Protein AF-A0A9X0CNM6-F1 (afdb_monomer_lite)

Foldseek 3Di:
DDPPPPPPPPPDDDPVVVVQVVVQVVQKDADPPDPQRIDGPPDDDDPPDFKDKTKDWDWDWDPPDVQKIKIWIWMWMWMQGPVGIDIDIDIDIDIDGNVCVVCVVVVHDDVCVVVVCVVVSVVVVVVVVVVVVVVVVVVVVD

Organism: NCBI:txid174260

Sequence (142 aa):
MIRERTLLADYAPEEEARNSLSRYLSGLTFTDEDDFGLRLPEKDIPEGFHLIHKRSSKRTKYTTNPGFAIIVSKESSWRSDITGEEVWESTDLHLHCKEWDELLSSGVWEPEVIVGKLPEFFQFVKQVQGFVAQEMKVLKNK

Radius of gyration: 21.68 Å; chains: 1; bounding box: 49×51×54 Å

Secondary structure (DSSP, 8-state):
---------TTPPPHHHHHHHHHHHTT-EE-SSSTT-EEPPSS-S-TT--EEEEEEEEEEEE--STTEEEEEEEEEEEEEETTEEEEEEEEEEEEEEHHHHHHHHHT---HHHHHHHHHHHHHHHHHHHHHHHHHHHHHHT-

Structure (mmCIF, N/CA/C/O backbone):
data_AF-A0A9X0CNM6-F1
#
_entry.id   AF-A0A9X0CNM6-F1
#
loop_
_atom_site.group_PDB
_atom_site.id
_atom_site.type_symbol
_atom_site.label_atom_id
_atom_site.label_alt_id
_atom_site.label_comp_id
_atom_site.label_asym_id
_atom_site.label_entity_id
_atom_site.label_seq_id
_atom_site.pdbx_PDB_ins_code
_atom_site.Cartn_x
_atom_site.Cartn_y
_atom_site.Cartn_z
_atom_site.occupancy
_atom_site.B_iso_or_equiv
_atom_site.auth_seq_id
_atom_site.auth_comp_id
_atom_site.auth_asym_id
_atom_site.auth_atom_id
_atom_site.pdbx_PDB_model_num
ATOM 1 N N . MET A 1 1 ? -12.398 -30.264 -22.544 1.00 33.59 1 MET A N 1
ATOM 2 C CA . MET A 1 1 ? -11.201 -29.681 -23.185 1.00 33.59 1 MET A CA 1
ATOM 3 C C . MET A 1 1 ? -11.305 -28.173 -23.011 1.00 33.59 1 MET A C 1
ATOM 5 O O . MET A 1 1 ? -12.033 -27.526 -23.751 1.00 33.59 1 MET A O 1
ATOM 9 N N . ILE A 1 2 ? -10.739 -27.649 -21.923 1.00 36.38 2 ILE A N 1
ATOM 10 C CA . ILE A 1 2 ? -10.854 -26.232 -21.561 1.00 36.38 2 ILE A CA 1
ATOM 11 C C . ILE A 1 2 ? -9.808 -25.491 -22.393 1.00 36.38 2 ILE A C 1
ATOM 13 O O . ILE A 1 2 ? -8.618 -25.748 -22.245 1.00 36.38 2 ILE A O 1
ATOM 17 N N . ARG A 1 3 ? -10.254 -24.642 -23.325 1.00 37.41 3 ARG A N 1
ATOM 18 C CA . ARG A 1 3 ? -9.364 -23.702 -24.010 1.00 37.41 3 ARG A CA 1
ATOM 19 C C . ARG A 1 3 ? -8.955 -22.654 -22.987 1.00 37.41 3 ARG A C 1
ATOM 21 O O . ARG A 1 3 ? -9.777 -21.843 -22.572 1.00 37.41 3 ARG A O 1
ATOM 28 N N . GLU A 1 4 ? -7.698 -22.719 -22.584 1.00 42.31 4 GLU A N 1
ATOM 29 C CA . GLU A 1 4 ? -7.005 -21.680 -21.840 1.00 42.31 4 GLU A CA 1
ATOM 30 C C . GLU A 1 4 ? -7.043 -20.407 -22.695 1.00 42.31 4 GLU A C 1
ATOM 32 O O . GLU A 1 4 ? -6.346 -20.268 -23.700 1.00 42.31 4 GLU A O 1
ATOM 37 N N . ARG A 1 5 ? -7.991 -19.519 -22.387 1.00 43.47 5 ARG A N 1
ATOM 38 C CA . ARG A 1 5 ? -8.092 -18.211 -23.023 1.00 43.47 5 ARG A CA 1
ATOM 39 C C . ARG A 1 5 ? -7.078 -17.338 -22.305 1.00 43.47 5 ARG A C 1
ATOM 41 O O . ARG A 1 5 ? -7.417 -16.693 -21.318 1.00 43.47 5 ARG A O 1
ATOM 48 N N . THR A 1 6 ? -5.829 -17.379 -22.762 1.00 46.16 6 THR A N 1
ATOM 49 C CA . THR A 1 6 ? -4.810 -16.409 -22.368 1.00 46.16 6 THR A CA 1
ATOM 50 C C . THR A 1 6 ? -5.423 -15.033 -22.582 1.00 46.16 6 THR A C 1
ATOM 52 O O . THR A 1 6 ? -5.724 -14.654 -23.715 1.00 46.16 6 THR A O 1
ATOM 55 N N . LEU A 1 7 ? -5.701 -14.329 -21.485 1.00 46.97 7 LEU A N 1
ATOM 56 C CA . LEU A 1 7 ? -6.047 -12.917 -21.504 1.00 46.97 7 LEU A CA 1
ATOM 57 C C . LEU A 1 7 ? -4.795 -12.202 -22.014 1.00 46.97 7 LEU A C 1
ATOM 59 O O . LEU A 1 7 ? -3.920 -11.829 -21.239 1.00 46.97 7 LEU A O 1
ATOM 63 N N . LEU A 1 8 ? -4.657 -12.125 -23.339 1.00 46.56 8 LEU A N 1
ATOM 64 C CA . LEU A 1 8 ? -3.729 -11.214 -23.984 1.00 46.56 8 LEU A CA 1
ATOM 65 C C . LEU A 1 8 ? -4.142 -9.832 -23.499 1.00 46.56 8 LEU A C 1
ATOM 67 O O . LEU A 1 8 ? -5.184 -9.313 -23.881 1.00 46.56 8 LEU A O 1
ATOM 71 N N . ALA A 1 9 ? -3.368 -9.307 -22.560 1.00 47.94 9 ALA A N 1
ATOM 72 C CA . ALA A 1 9 ? -3.463 -7.932 -22.136 1.00 47.94 9 ALA A CA 1
ATOM 73 C C . ALA A 1 9 ? -3.387 -7.052 -23.394 1.00 47.94 9 ALA A C 1
ATOM 75 O O . ALA A 1 9 ? -2.341 -7.016 -24.041 1.00 47.94 9 ALA A O 1
ATOM 76 N N . ASP A 1 10 ? -4.466 -6.333 -23.721 1.00 56.53 10 ASP A N 1
ATOM 77 C CA . ASP A 1 10 ? -4.563 -5.379 -24.850 1.00 56.53 10 ASP A CA 1
ATOM 78 C C . ASP A 1 10 ? -3.562 -4.201 -24.752 1.00 56.53 10 ASP A C 1
ATOM 80 O O . ASP A 1 10 ? -3.574 -3.272 -25.553 1.00 56.53 10 ASP A O 1
ATOM 84 N N . TYR A 1 11 ? -2.689 -4.228 -23.749 1.00 56.81 11 TYR A N 1
ATOM 85 C CA . TYR A 1 11 ? -1.748 -3.190 -23.339 1.00 56.81 11 TYR A CA 1
ATOM 86 C C . TYR A 1 11 ? -0.339 -3.761 -23.120 1.00 56.81 11 TYR A C 1
ATOM 88 O O . TYR A 1 11 ? 0.477 -3.164 -22.417 1.00 56.81 11 TYR A O 1
ATOM 96 N N . ALA A 1 12 ? -0.031 -4.935 -23.685 1.00 60.56 12 ALA A N 1
ATOM 97 C CA . ALA A 1 12 ? 1.334 -5.443 -23.666 1.00 60.56 12 ALA A CA 1
ATOM 98 C C . ALA A 1 12 ? 2.253 -4.444 -24.400 1.00 60.56 12 ALA A C 1
ATOM 100 O O . ALA A 1 12 ? 2.002 -4.164 -25.574 1.00 60.56 12 ALA A O 1
ATOM 101 N N . PRO A 1 13 ? 3.312 -3.920 -23.749 1.00 68.75 13 PRO A N 1
ATOM 102 C CA . PRO A 1 13 ? 4.244 -3.017 -24.407 1.00 68.75 13 PRO A CA 1
ATOM 103 C C . PRO A 1 13 ? 4.827 -3.682 -25.652 1.00 68.75 13 PRO A C 1
ATOM 105 O O . PRO A 1 13 ? 5.024 -4.909 -25.668 1.00 68.75 13 PRO A O 1
ATOM 108 N N . GLU A 1 14 ? 5.114 -2.867 -26.667 1.00 81.75 14 GLU A N 1
ATOM 109 C CA . GLU A 1 14 ? 5.799 -3.313 -27.877 1.00 81.75 14 GLU A CA 1
ATOM 110 C C . GLU A 1 14 ? 7.082 -4.071 -27.516 1.00 81.75 14 GLU A C 1
ATOM 112 O O . GLU A 1 14 ? 7.703 -3.847 -26.472 1.00 81.75 14 GLU A O 1
ATOM 117 N N . GLU A 1 15 ? 7.474 -5.014 -28.370 1.00 81.62 15 GLU A N 1
ATOM 118 C CA . GLU A 1 15 ? 8.624 -5.883 -28.112 1.00 81.62 15 GLU A CA 1
ATOM 119 C C . GLU A 1 15 ? 9.903 -5.082 -27.829 1.00 81.62 15 GLU A C 1
ATOM 121 O O . GLU A 1 15 ? 10.672 -5.434 -26.934 1.00 81.62 15 GLU A O 1
ATOM 126 N N . GLU A 1 16 ? 10.079 -3.959 -28.522 1.00 79.12 16 GLU A N 1
ATOM 127 C CA . GLU A 1 16 ? 11.177 -3.022 -28.308 1.00 79.12 16 GLU A CA 1
ATOM 128 C C . GLU A 1 16 ? 11.169 -2.426 -26.894 1.00 79.12 16 GLU A C 1
ATOM 130 O O . GLU A 1 16 ? 12.178 -2.502 -26.189 1.00 79.12 16 GLU A O 1
ATOM 135 N N . ALA A 1 17 ? 10.021 -1.927 -26.427 1.00 78.00 17 ALA A N 1
ATOM 136 C CA . ALA A 1 17 ? 9.872 -1.391 -25.076 1.00 78.00 17 ALA A CA 1
ATOM 137 C C . ALA A 1 17 ? 10.155 -2.457 -24.006 1.00 78.00 17 ALA A C 1
ATOM 139 O O . ALA A 1 17 ? 10.826 -2.176 -23.009 1.00 78.00 17 ALA A O 1
ATOM 140 N N . ARG A 1 18 ? 9.712 -3.706 -24.227 1.00 80.94 18 ARG A N 1
ATOM 141 C CA . ARG A 1 18 ? 10.023 -4.827 -23.323 1.00 80.94 18 ARG A CA 1
ATOM 142 C C . ARG A 1 18 ? 11.516 -5.135 -23.290 1.00 80.94 18 ARG A C 1
ATOM 144 O O . ARG A 1 18 ? 12.065 -5.284 -22.206 1.00 80.94 18 ARG A O 1
ATOM 151 N N . ASN A 1 19 ? 12.177 -5.191 -24.445 1.00 83.94 19 ASN A N 1
ATOM 152 C CA . ASN A 1 19 ? 13.612 -5.468 -24.533 1.00 83.94 19 ASN A CA 1
ATOM 153 C C . ASN A 1 19 ? 14.449 -4.363 -23.870 1.00 83.94 19 ASN A C 1
ATOM 155 O O . ASN A 1 19 ? 15.399 -4.661 -23.140 1.00 83.94 19 ASN A O 1
ATOM 159 N N . SER A 1 20 ? 14.076 -3.099 -24.081 1.00 79.88 20 SER A N 1
ATOM 160 C CA . SER A 1 20 ? 14.699 -1.946 -23.426 1.00 79.88 20 SER A CA 1
ATOM 161 C C . SER A 1 20 ? 14.518 -1.998 -21.911 1.00 79.88 20 SER A C 1
ATOM 163 O O . SER A 1 20 ? 15.499 -1.871 -21.174 1.00 79.88 20 SER A O 1
ATOM 165 N N . LEU A 1 21 ? 13.304 -2.297 -21.439 1.00 77.69 21 LEU A N 1
ATOM 166 C CA . LEU A 1 21 ? 13.021 -2.460 -20.016 1.00 77.69 21 LEU A CA 1
ATOM 167 C C . LEU A 1 21 ? 13.793 -3.639 -19.408 1.00 77.69 21 LEU A C 1
ATOM 169 O O . LEU A 1 21 ? 14.443 -3.470 -18.382 1.00 77.69 21 LEU A O 1
ATOM 173 N N . SER A 1 22 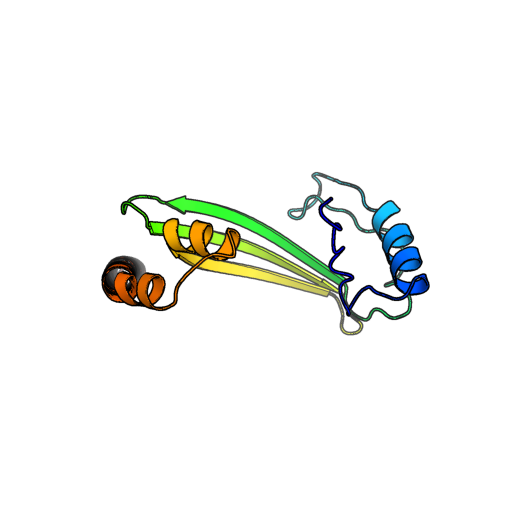? 13.785 -4.819 -20.033 1.00 81.75 22 SER A N 1
ATOM 174 C CA . SER A 1 22 ? 14.518 -5.993 -19.540 1.00 81.75 22 SER A CA 1
ATOM 175 C C . SER A 1 22 ? 16.020 -5.734 -19.447 1.00 81.75 22 SER A C 1
ATOM 177 O O . SER A 1 22 ? 16.647 -6.108 -18.456 1.00 81.75 22 SER A O 1
ATOM 179 N N . ARG A 1 23 ? 16.603 -5.048 -20.439 1.00 82.38 23 ARG A N 1
ATOM 180 C CA . ARG A 1 23 ? 18.016 -4.650 -20.405 1.00 82.38 23 ARG A CA 1
ATOM 181 C C . ARG A 1 23 ? 18.294 -3.666 -19.270 1.00 82.38 23 ARG A C 1
ATOM 183 O O . ARG A 1 23 ? 19.294 -3.834 -18.577 1.00 82.38 23 ARG A O 1
ATOM 190 N N . TYR A 1 24 ? 17.419 -2.685 -19.057 1.00 79.31 24 TYR A N 1
ATOM 191 C CA . TYR A 1 24 ? 17.545 -1.739 -17.949 1.00 79.31 24 TYR A CA 1
ATOM 192 C C . TYR A 1 24 ? 17.462 -2.453 -16.590 1.00 79.31 24 TYR A C 1
ATOM 194 O O . TYR A 1 24 ? 18.372 -2.340 -15.773 1.00 79.31 24 TYR A O 1
ATOM 202 N N . LEU A 1 25 ? 16.435 -3.284 -16.386 1.00 81.19 25 LEU A N 1
ATOM 203 C CA . LEU A 1 25 ? 16.226 -4.021 -15.135 1.00 81.19 25 LEU A CA 1
ATOM 204 C C . LEU A 1 25 ? 17.339 -5.041 -14.841 1.00 81.19 25 LEU A C 1
ATOM 206 O O . LEU A 1 25 ? 17.621 -5.304 -13.677 1.00 81.19 25 LEU A O 1
ATOM 210 N N . SER A 1 26 ? 18.008 -5.587 -15.865 1.00 83.75 26 SER A N 1
ATOM 211 C CA . SER A 1 26 ? 19.129 -6.526 -15.678 1.00 83.75 26 SER A CA 1
ATOM 212 C C . SER A 1 26 ? 20.353 -5.916 -14.986 1.00 83.75 26 SER A C 1
ATOM 214 O O . SER A 1 26 ? 21.189 -6.652 -14.471 1.00 83.75 26 SER A O 1
ATOM 216 N N . GLY A 1 27 ? 20.461 -4.584 -14.969 1.00 81.88 27 GLY A N 1
ATOM 217 C CA . GLY A 1 27 ? 21.526 -3.870 -14.267 1.00 81.88 27 GLY A CA 1
ATOM 218 C C . GLY A 1 27 ? 21.160 -3.441 -12.845 1.00 81.88 27 GLY A C 1
ATOM 219 O O . GLY A 1 27 ? 21.961 -2.752 -12.219 1.00 81.88 27 GLY A O 1
ATOM 220 N N . LEU A 1 28 ? 19.969 -3.792 -12.344 1.00 84.00 28 LEU A N 1
ATOM 221 C CA . LEU A 1 28 ? 19.582 -3.495 -10.966 1.00 84.00 28 LEU A CA 1
ATOM 222 C C . LEU A 1 28 ? 20.406 -4.326 -9.986 1.00 84.00 28 LEU A C 1
ATOM 224 O O . LEU A 1 28 ? 20.539 -5.541 -10.141 1.00 84.00 28 LEU A O 1
ATOM 228 N N . THR A 1 29 ? 20.899 -3.678 -8.936 1.00 83.25 29 THR A N 1
ATOM 229 C CA . THR A 1 29 ? 21.547 -4.363 -7.817 1.00 83.25 29 THR A CA 1
ATOM 230 C C . THR A 1 29 ? 20.888 -3.974 -6.502 1.00 83.25 29 THR A C 1
ATOM 232 O O . THR A 1 29 ? 20.429 -2.846 -6.321 1.00 83.25 29 THR A O 1
ATOM 235 N N . PHE A 1 30 ? 20.811 -4.933 -5.583 1.00 81.88 30 PHE A N 1
ATOM 236 C CA . PHE A 1 30 ? 20.372 -4.679 -4.215 1.00 81.88 30 PHE A CA 1
ATOM 237 C C . PHE A 1 30 ? 21.579 -4.272 -3.373 1.00 81.88 30 PHE A C 1
ATOM 239 O O . PHE A 1 30 ? 22.669 -4.825 -3.533 1.00 81.88 30 PHE A O 1
ATOM 246 N N . THR A 1 31 ? 21.385 -3.288 -2.510 1.00 79.38 31 THR A N 1
ATOM 247 C CA . THR A 1 31 ? 22.420 -2.702 -1.651 1.00 79.38 31 THR A CA 1
ATOM 248 C C . THR A 1 31 ? 21.792 -2.339 -0.311 1.00 79.38 31 THR A C 1
ATOM 250 O O . THR A 1 31 ? 20.594 -2.112 -0.266 1.00 79.38 31 THR A O 1
ATOM 253 N N . ASP A 1 32 ? 22.574 -2.279 0.765 1.00 77.31 32 ASP A N 1
ATOM 254 C CA . ASP A 1 32 ? 22.121 -1.781 2.074 1.00 77.31 32 ASP A CA 1
ATOM 255 C C . ASP A 1 32 ? 22.576 -0.323 2.322 1.00 77.31 32 ASP A C 1
ATOM 257 O O . ASP A 1 32 ? 22.497 0.180 3.440 1.00 77.31 32 ASP A O 1
ATOM 261 N N . GLU A 1 33 ? 23.111 0.352 1.294 1.00 74.94 33 GLU A N 1
ATOM 262 C CA . GLU A 1 33 ? 23.678 1.708 1.394 1.00 74.94 33 GLU A CA 1
ATOM 263 C C . GLU A 1 33 ? 22.618 2.822 1.437 1.00 74.94 33 GLU A C 1
ATOM 265 O O . GLU A 1 33 ? 22.918 3.914 1.919 1.00 74.94 33 GLU A O 1
ATOM 270 N N . ASP A 1 34 ? 21.400 2.569 0.943 1.00 73.44 34 ASP A N 1
ATOM 271 C CA . ASP A 1 34 ? 20.293 3.532 0.948 1.00 73.44 34 ASP A CA 1
ATOM 272 C C . ASP A 1 34 ? 18.980 2.933 1.488 1.00 73.44 34 ASP A C 1
ATOM 274 O O . ASP A 1 34 ? 18.795 1.715 1.541 1.00 73.44 34 ASP A O 1
ATOM 278 N N . ASP A 1 35 ? 18.042 3.807 1.871 1.00 70.00 35 ASP A N 1
ATOM 279 C CA . ASP A 1 35 ? 16.728 3.432 2.424 1.00 70.00 35 ASP A CA 1
ATOM 280 C C . ASP A 1 35 ? 15.808 2.708 1.418 1.00 70.00 35 ASP A C 1
ATOM 282 O O . ASP A 1 35 ? 14.736 2.206 1.782 1.00 70.00 35 ASP A O 1
ATOM 286 N N . PHE A 1 36 ? 16.185 2.667 0.137 1.00 77.44 36 PHE A N 1
ATOM 287 C CA . PHE A 1 36 ? 15.443 1.972 -0.914 1.00 77.44 36 PHE A CA 1
ATOM 288 C C . PHE A 1 36 ? 15.953 0.551 -1.145 1.00 77.44 36 PHE A C 1
ATOM 290 O O . PHE A 1 36 ? 15.238 -0.267 -1.728 1.00 77.44 36 PHE A O 1
ATOM 297 N N . GLY A 1 37 ? 17.170 0.258 -0.696 1.00 78.94 37 GLY A N 1
ATOM 298 C CA . GLY A 1 37 ? 17.829 -1.022 -0.858 1.00 78.94 37 GLY A CA 1
ATOM 299 C C . GLY A 1 37 ? 18.145 -1.377 -2.316 1.00 78.94 37 GLY A C 1
ATOM 300 O O . GLY A 1 37 ? 18.309 -2.553 -2.649 1.00 78.94 37 GLY A O 1
ATOM 301 N N . LEU A 1 38 ? 18.135 -0.387 -3.219 1.00 81.06 38 LEU A N 1
ATOM 302 C CA . LEU A 1 38 ? 18.107 -0.603 -4.668 1.00 81.06 38 LEU A CA 1
ATOM 303 C C . LEU A 1 38 ? 18.968 0.421 -5.411 1.00 81.06 38 LEU A C 1
ATOM 305 O O . LEU A 1 38 ? 18.617 1.601 -5.521 1.00 81.06 38 LEU A O 1
ATOM 309 N N . ARG A 1 39 ? 20.029 -0.062 -6.057 1.00 80.81 39 ARG A N 1
ATOM 310 C CA . ARG A 1 39 ? 20.862 0.725 -6.966 1.00 80.81 39 ARG A CA 1
ATOM 311 C C . ARG A 1 39 ? 20.395 0.534 -8.406 1.00 80.81 39 ARG A C 1
ATOM 313 O O . ARG A 1 39 ? 20.226 -0.583 -8.895 1.00 80.81 39 ARG A O 1
ATOM 320 N N . LEU A 1 40 ? 20.175 1.661 -9.077 1.00 77.88 40 LEU A N 1
ATOM 321 C CA . LEU A 1 40 ? 19.825 1.692 -10.493 1.00 77.88 40 LEU A CA 1
ATOM 322 C C . LEU A 1 40 ? 21.090 1.588 -11.348 1.00 77.88 40 LEU A C 1
ATOM 324 O O . LEU A 1 40 ? 22.160 1.998 -10.889 1.00 77.88 40 LEU A O 1
ATOM 328 N N . PRO A 1 41 ? 20.986 1.089 -12.591 1.00 76.69 41 PRO A N 1
ATOM 329 C CA . PRO A 1 41 ? 22.083 1.186 -13.542 1.00 76.69 41 PRO A CA 1
ATOM 330 C C . PRO A 1 41 ? 22.494 2.655 -13.725 1.00 76.69 41 PRO A C 1
ATOM 332 O O . PRO A 1 41 ? 21.632 3.506 -13.903 1.00 76.69 41 PRO A O 1
ATOM 335 N N . GLU A 1 42 ? 23.797 2.945 -13.748 1.00 68.62 42 GLU A N 1
ATOM 336 C CA . GLU A 1 42 ? 24.358 4.308 -13.903 1.00 68.62 42 GLU A CA 1
ATOM 337 C C . GLU A 1 42 ? 24.095 4.956 -15.273 1.00 68.62 42 GLU A C 1
ATOM 339 O O . GLU A 1 4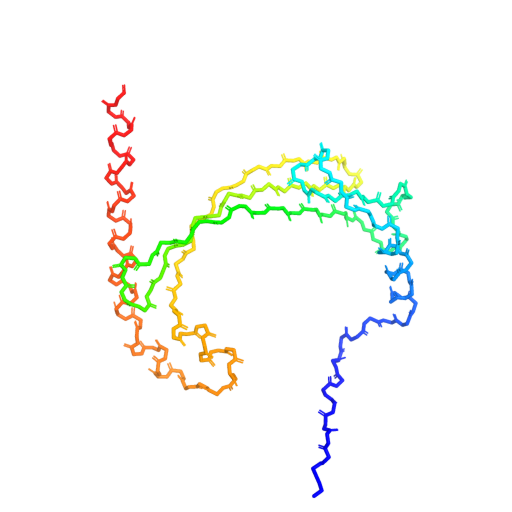2 ? 24.518 6.080 -15.521 1.00 68.62 42 GLU A O 1
ATOM 344 N N . LYS A 1 43 ? 23.435 4.245 -16.192 1.00 60.12 43 LYS A N 1
ATOM 345 C CA . LYS A 1 43 ? 23.117 4.779 -17.516 1.00 60.12 43 LYS A CA 1
ATOM 346 C C . LYS A 1 43 ? 21.970 5.774 -17.384 1.00 60.12 43 LYS A C 1
ATOM 348 O O . LYS A 1 43 ? 21.016 5.499 -16.656 1.00 60.12 43 LYS A O 1
ATOM 353 N N . ASP A 1 44 ? 22.077 6.880 -18.118 1.00 66.62 44 ASP A N 1
ATOM 354 C CA . ASP A 1 44 ? 21.029 7.887 -18.278 1.00 66.62 44 ASP A CA 1
ATOM 355 C C . ASP A 1 44 ? 19.647 7.243 -18.466 1.00 66.62 44 ASP A C 1
ATOM 357 O O . ASP A 1 44 ? 19.532 6.114 -18.961 1.00 66.62 44 ASP A O 1
ATOM 361 N N . ILE A 1 45 ? 18.597 7.971 -18.069 1.00 70.81 45 ILE A N 1
ATOM 362 C CA . ILE A 1 45 ? 17.200 7.556 -18.245 1.00 70.81 45 ILE A CA 1
ATOM 363 C C . ILE A 1 45 ? 17.032 6.972 -19.663 1.00 70.81 45 ILE A C 1
ATOM 365 O O . ILE A 1 45 ? 17.375 7.662 -20.627 1.00 70.81 45 ILE A O 1
ATOM 369 N N . PRO A 1 46 ? 16.559 5.716 -19.820 1.00 71.06 46 PRO A N 1
ATOM 370 C CA . PRO A 1 46 ? 16.464 5.094 -21.136 1.00 71.06 46 PRO A CA 1
ATOM 371 C C . PRO A 1 46 ? 15.659 5.950 -22.117 1.00 71.06 46 PRO A C 1
ATOM 373 O O . PRO A 1 46 ? 14.689 6.604 -21.730 1.00 71.06 46 PRO A O 1
ATOM 376 N N . GLU A 1 47 ? 16.031 5.914 -23.396 1.00 70.31 47 GLU A N 1
ATOM 377 C CA . GLU A 1 47 ? 15.311 6.634 -24.447 1.00 70.31 47 GLU A CA 1
ATOM 378 C C . GLU A 1 47 ? 13.813 6.266 -24.434 1.00 70.31 47 GLU A C 1
ATOM 380 O O . GLU A 1 47 ? 13.447 5.095 -24.314 1.00 70.31 47 GLU A O 1
ATOM 385 N N . GLY A 1 48 ? 12.946 7.283 -24.491 1.00 72.81 48 GLY A N 1
ATOM 386 C CA . GLY A 1 48 ? 11.491 7.137 -24.348 1.00 72.81 48 GLY A CA 1
ATOM 387 C C . GLY A 1 48 ? 10.955 7.266 -22.914 1.00 72.81 48 GLY A C 1
ATOM 388 O O . GLY A 1 48 ? 9.739 7.280 -22.726 1.00 72.81 48 GLY A O 1
ATOM 389 N N . PHE A 1 49 ? 11.823 7.408 -21.909 1.00 73.69 49 PHE A N 1
ATOM 390 C CA . PHE A 1 49 ? 11.435 7.653 -20.519 1.00 73.69 49 PHE A CA 1
ATOM 391 C C . PHE A 1 49 ? 11.845 9.066 -20.081 1.00 73.69 49 PHE A C 1
ATOM 393 O O . PHE A 1 49 ? 12.876 9.593 -20.489 1.00 73.69 49 PHE A O 1
ATOM 400 N N . HIS A 1 50 ? 11.025 9.690 -19.234 1.00 80.50 50 HIS A N 1
ATOM 401 C CA . HIS A 1 50 ? 11.250 11.059 -18.738 1.00 80.50 50 HIS A CA 1
ATOM 402 C C . HIS A 1 50 ? 11.405 11.140 -17.218 1.00 80.50 50 HIS A C 1
ATOM 404 O O . HIS A 1 50 ? 11.698 12.208 -16.690 1.00 80.50 50 HIS A O 1
ATOM 410 N N . LEU A 1 51 ? 11.164 10.028 -16.521 1.00 82.25 51 LEU A N 1
ATOM 411 C CA . LEU A 1 51 ? 11.057 9.972 -15.072 1.00 82.25 51 LEU A CA 1
ATOM 412 C C . LEU A 1 51 ? 11.545 8.615 -14.580 1.00 82.25 51 LEU A C 1
ATOM 414 O O . LEU A 1 51 ? 11.079 7.573 -15.047 1.00 82.25 51 LEU A O 1
ATOM 418 N N . ILE A 1 52 ? 12.408 8.644 -13.574 1.00 82.94 52 ILE A N 1
ATOM 419 C CA . ILE A 1 52 ? 12.670 7.495 -12.718 1.00 82.94 52 ILE A CA 1
ATOM 420 C C . ILE A 1 52 ? 12.079 7.801 -11.348 1.00 82.94 52 ILE A C 1
ATOM 422 O O . ILE A 1 52 ? 12.297 8.873 -10.792 1.00 82.94 52 ILE A O 1
ATOM 426 N N . HIS A 1 53 ? 11.337 6.846 -10.796 1.00 85.88 53 HIS A N 1
ATOM 427 C CA . HIS A 1 53 ? 10.733 6.964 -9.478 1.00 85.88 53 HIS A CA 1
ATOM 428 C C . HIS A 1 53 ? 11.022 5.711 -8.650 1.00 85.88 53 HIS A C 1
ATOM 430 O O . HIS A 1 53 ? 10.755 4.590 -9.091 1.00 85.88 53 HIS A O 1
ATOM 436 N N . LYS A 1 54 ? 11.558 5.908 -7.444 1.00 86.00 54 LYS A N 1
ATOM 437 C CA . LYS A 1 54 ? 11.743 4.883 -6.417 1.00 86.00 54 LYS A CA 1
ATOM 438 C C . LYS A 1 54 ? 10.840 5.189 -5.238 1.00 86.00 54 LYS A C 1
ATOM 440 O O . LYS A 1 54 ? 10.667 6.341 -4.856 1.00 86.00 54 LYS A O 1
ATOM 445 N N . AR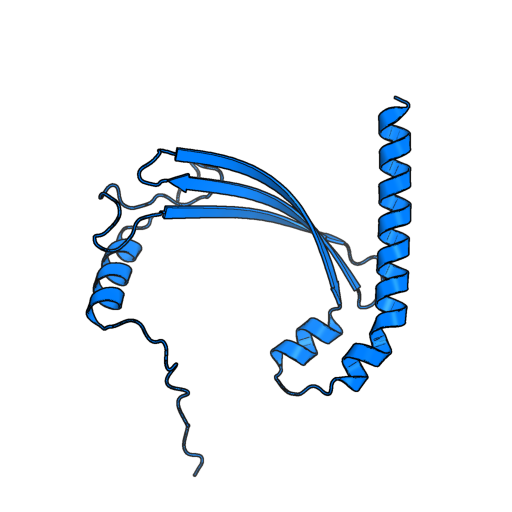G A 1 55 ? 10.321 4.131 -4.627 1.00 87.81 55 ARG A N 1
ATOM 446 C CA . ARG A 1 55 ? 9.464 4.231 -3.454 1.00 87.81 55 ARG A CA 1
ATOM 447 C C . ARG A 1 55 ? 9.708 3.055 -2.532 1.00 87.81 55 ARG A C 1
ATOM 449 O O . ARG A 1 55 ? 9.575 1.911 -2.967 1.00 87.81 55 ARG A O 1
ATOM 456 N N . SER A 1 56 ? 10.032 3.331 -1.278 1.00 87.25 56 SER A N 1
ATOM 457 C CA . SER A 1 56 ? 10.098 2.331 -0.219 1.00 87.25 56 SER A CA 1
ATOM 458 C C . SER A 1 56 ? 9.068 2.674 0.850 1.00 87.25 56 SER A C 1
ATOM 460 O O . SER A 1 56 ? 8.716 3.831 1.073 1.00 87.25 56 SER A O 1
ATOM 462 N N . SER A 1 57 ? 8.490 1.652 1.477 1.00 87.38 57 SER A N 1
ATOM 463 C CA . SER A 1 57 ? 7.492 1.862 2.521 1.00 87.38 57 SER A CA 1
ATOM 464 C C . SER A 1 57 ? 7.713 0.904 3.675 1.00 87.38 57 SER A C 1
ATOM 466 O O . SER A 1 57 ? 7.707 -0.315 3.497 1.00 87.38 57 SER A O 1
ATOM 468 N N . LYS A 1 58 ? 7.803 1.450 4.885 1.00 89.56 58 LYS A N 1
ATOM 469 C CA . LYS A 1 58 ? 7.776 0.681 6.124 1.00 89.56 58 LYS A CA 1
ATOM 470 C C . LYS A 1 58 ? 6.359 0.680 6.677 1.00 89.56 58 LYS A C 1
ATOM 472 O O . LYS A 1 58 ? 5.843 1.715 7.098 1.00 89.56 58 LYS A O 1
ATOM 477 N N . ARG A 1 59 ? 5.727 -0.494 6.671 1.00 92.69 59 ARG A N 1
ATOM 478 C CA . ARG A 1 59 ? 4.319 -0.661 7.049 1.00 92.69 59 ARG A CA 1
ATOM 479 C C . ARG A 1 59 ? 4.169 -1.405 8.367 1.00 92.69 59 ARG A C 1
ATOM 481 O O . ARG A 1 59 ? 4.754 -2.470 8.547 1.00 92.69 59 ARG A O 1
ATOM 488 N N . THR A 1 60 ? 3.312 -0.883 9.238 1.00 93.06 60 THR A N 1
ATOM 489 C CA . THR A 1 60 ? 2.884 -1.551 10.473 1.00 93.06 60 THR A CA 1
ATOM 490 C C . THR A 1 60 ? 1.380 -1.772 10.430 1.00 93.06 60 THR A C 1
ATOM 492 O O . THR A 1 60 ? 0.621 -0.827 10.219 1.00 93.06 60 THR A O 1
ATOM 495 N N . LYS A 1 61 ? 0.947 -3.019 10.639 1.00 92.00 61 LYS A N 1
ATOM 496 C CA . LYS A 1 61 ? -0.466 -3.419 10.635 1.00 92.00 61 LYS A CA 1
ATOM 497 C C . LYS A 1 61 ? -0.989 -3.592 12.062 1.00 92.00 61 LYS A C 1
ATOM 499 O O . LYS A 1 61 ? -0.376 -4.292 12.861 1.00 92.00 61 LYS A O 1
ATOM 504 N N . TYR A 1 62 ? -2.160 -3.028 12.337 1.00 89.94 62 TYR A N 1
ATOM 505 C CA . TYR A 1 62 ? -2.885 -3.133 13.601 1.00 89.94 62 TYR A CA 1
ATOM 506 C C . TYR A 1 62 ? -4.252 -3.784 13.353 1.00 89.94 62 TYR A C 1
ATOM 508 O O . TYR A 1 62 ? -5.030 -3.300 12.531 1.00 89.94 62 TYR A O 1
ATOM 516 N N . THR A 1 63 ? -4.550 -4.885 14.048 1.00 84.31 63 THR A N 1
ATOM 517 C CA . THR A 1 63 ? -5.752 -5.724 13.833 1.00 84.31 63 THR A CA 1
ATOM 518 C C . THR A 1 63 ? -6.670 -5.759 15.054 1.00 84.31 63 THR A C 1
ATOM 520 O O . THR A 1 63 ? -7.187 -6.809 15.425 1.00 84.31 63 THR A O 1
ATOM 523 N N . THR A 1 64 ? -6.842 -4.625 15.728 1.00 73.44 64 THR A N 1
ATOM 524 C CA . THR A 1 64 ? -7.653 -4.526 16.954 1.00 73.44 64 THR A CA 1
ATOM 525 C C . THR A 1 64 ? -9.156 -4.703 16.721 1.00 73.44 64 THR A C 1
ATOM 527 O O . THR A 1 64 ? -9.875 -4.985 17.673 1.00 73.44 64 THR A O 1
ATOM 530 N N . ASN A 1 65 ? -9.628 -4.588 15.474 1.00 77.00 65 ASN A N 1
ATOM 531 C CA . ASN A 1 65 ? -11.019 -4.816 15.088 1.00 77.00 65 ASN A CA 1
ATOM 532 C C . ASN A 1 65 ? -11.134 -6.084 14.223 1.00 77.00 65 ASN A C 1
ATOM 534 O O . ASN A 1 65 ? -10.459 -6.172 13.197 1.00 77.00 65 ASN A O 1
ATOM 538 N N . PRO A 1 66 ? -11.976 -7.069 14.583 1.00 83.12 66 PRO A N 1
ATOM 539 C CA . PRO A 1 66 ? -12.175 -8.265 13.768 1.00 83.12 66 PRO A CA 1
ATOM 540 C C . PRO A 1 66 ? -12.574 -7.911 12.329 1.00 83.12 66 PRO A C 1
ATOM 542 O O . PRO A 1 66 ? -13.500 -7.140 12.105 1.00 83.12 66 PRO A O 1
ATOM 545 N N . GLY A 1 67 ? -11.859 -8.457 11.344 1.00 87.94 67 GLY A N 1
ATOM 546 C CA . GLY A 1 67 ? -12.140 -8.232 9.919 1.00 87.94 67 GLY A CA 1
ATOM 547 C C . GLY A 1 67 ? -11.656 -6.893 9.344 1.00 87.94 67 GLY A C 1
ATOM 548 O O . GLY A 1 67 ? -11.602 -6.763 8.118 1.00 87.94 67 GLY A O 1
ATOM 549 N N . PHE A 1 68 ? -11.231 -5.945 10.184 1.00 93.19 68 PHE A N 1
ATOM 550 C CA . PHE A 1 68 ? -10.676 -4.659 9.761 1.00 93.19 68 PHE A CA 1
ATOM 551 C C . PHE A 1 68 ? -9.228 -4.488 10.228 1.00 93.19 68 PHE A C 1
ATOM 553 O O . PHE A 1 68 ? -8.780 -5.092 11.202 1.00 93.19 68 PHE A O 1
ATOM 560 N N . ALA A 1 69 ? -8.459 -3.664 9.527 1.00 93.06 69 ALA A N 1
ATOM 561 C CA . ALA A 1 69 ? -7.096 -3.360 9.936 1.00 93.06 69 ALA A CA 1
ATOM 562 C C . ALA A 1 69 ? -6.731 -1.909 9.647 1.00 93.06 69 ALA A C 1
ATOM 564 O O . ALA A 1 69 ? -7.179 -1.322 8.665 1.00 93.06 69 ALA A O 1
ATOM 565 N N . ILE A 1 70 ? -5.876 -1.361 10.503 1.00 94.06 70 ILE A N 1
ATOM 566 C CA . ILE A 1 70 ? -5.201 -0.087 10.275 1.00 94.06 70 ILE A CA 1
ATOM 567 C C . ILE A 1 70 ? -3.790 -0.424 9.810 1.00 94.06 70 ILE A C 1
ATOM 569 O O . ILE A 1 70 ? -3.100 -1.204 10.466 1.00 94.06 70 ILE A O 1
ATOM 573 N N . ILE A 1 71 ? -3.346 0.149 8.699 1.00 93.25 71 ILE A N 1
ATOM 574 C CA . ILE A 1 71 ? -1.954 0.065 8.264 1.00 93.25 71 ILE A CA 1
ATOM 575 C C . ILE A 1 71 ? -1.384 1.474 8.260 1.00 93.25 71 ILE A C 1
ATOM 577 O O . ILE A 1 71 ? -1.872 2.346 7.548 1.00 93.25 71 ILE A O 1
ATOM 581 N N . VAL A 1 72 ? -0.350 1.687 9.068 1.00 93.00 72 VAL A N 1
ATOM 582 C CA . VAL A 1 72 ? 0.448 2.914 9.033 1.00 93.00 72 VAL A CA 1
ATOM 583 C C . VAL A 1 72 ? 1.634 2.645 8.123 1.00 93.00 72 VAL A C 1
ATOM 585 O O . VAL A 1 72 ? 2.411 1.725 8.383 1.00 93.00 72 VAL A O 1
ATOM 588 N N . SER A 1 73 ? 1.751 3.423 7.054 1.00 93.38 73 SER A N 1
ATOM 589 C CA . SER A 1 73 ? 2.829 3.337 6.076 1.00 93.38 73 SER A CA 1
ATOM 590 C C . SER A 1 73 ? 3.685 4.587 6.193 1.00 93.38 73 SER A C 1
ATOM 592 O O . SER A 1 73 ? 3.193 5.685 5.968 1.00 93.38 73 SER A O 1
ATOM 594 N N . LYS A 1 74 ? 4.955 4.431 6.563 1.00 93.56 74 LYS A N 1
ATOM 595 C CA . LYS A 1 74 ? 5.957 5.486 6.392 1.00 93.56 74 LYS A CA 1
ATOM 596 C C . LYS A 1 74 ? 6.621 5.255 5.052 1.00 93.56 74 LYS A C 1
ATOM 598 O O . LYS A 1 74 ? 7.204 4.190 4.852 1.00 93.56 74 LYS A O 1
ATOM 603 N N . GLU A 1 75 ? 6.455 6.192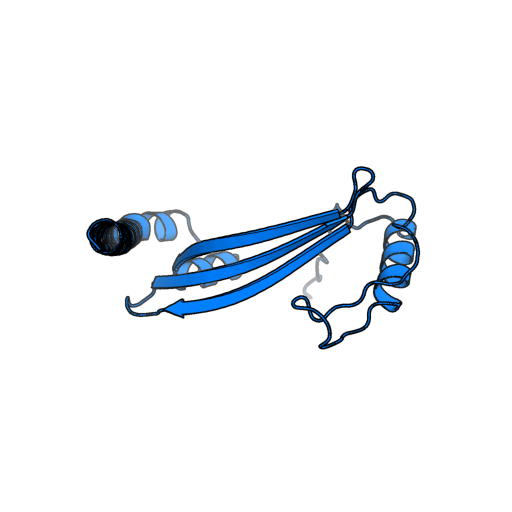 4.143 1.00 91.75 75 GLU A N 1
ATOM 604 C CA . GLU A 1 75 ? 6.910 6.085 2.770 1.00 91.75 75 GLU A CA 1
ATOM 605 C C . GLU A 1 75 ? 8.033 7.085 2.523 1.00 91.75 75 GLU A C 1
ATOM 607 O O . GLU A 1 75 ? 7.910 8.258 2.868 1.00 91.75 75 GLU A O 1
ATOM 612 N N . SER A 1 76 ? 9.108 6.599 1.914 1.00 90.00 76 SER A N 1
ATOM 613 C CA . SER A 1 76 ? 10.176 7.416 1.355 1.00 90.00 76 SER A CA 1
ATOM 614 C C . SER A 1 76 ? 10.082 7.280 -0.156 1.00 90.00 76 SER A C 1
ATOM 616 O O . SER A 1 76 ? 10.015 6.167 -0.689 1.00 90.00 76 SER A O 1
ATOM 618 N N . SER A 1 77 ? 10.043 8.410 -0.848 1.00 90.94 77 SER A N 1
ATOM 619 C CA . SER A 1 77 ? 9.959 8.469 -2.301 1.00 90.94 77 SER A CA 1
ATOM 620 C C . SER A 1 77 ? 11.096 9.323 -2.838 1.00 90.94 77 SER A C 1
ATOM 622 O O . SER A 1 77 ? 11.439 10.355 -2.267 1.00 90.94 77 SER A O 1
ATOM 624 N N . TRP A 1 78 ? 11.694 8.867 -3.932 1.00 90.12 78 TRP A N 1
ATOM 625 C CA . TRP A 1 78 ? 12.724 9.582 -4.674 1.00 90.12 78 TRP A CA 1
ATOM 626 C C . TRP A 1 78 ? 12.325 9.601 -6.141 1.00 90.12 78 TRP A C 1
ATOM 628 O O . TRP A 1 78 ? 11.908 8.579 -6.695 1.00 90.12 78 TRP A O 1
ATOM 638 N N . ARG A 1 79 ? 12.460 10.755 -6.785 1.00 89.00 79 ARG A N 1
ATOM 639 C CA . ARG A 1 79 ? 12.278 10.891 -8.227 1.00 89.00 79 ARG A CA 1
ATOM 640 C C . ARG A 1 79 ? 13.433 11.646 -8.855 1.00 89.00 79 ARG A C 1
ATOM 642 O O . ARG A 1 79 ? 14.003 12.531 -8.227 1.00 89.00 79 ARG A O 1
ATOM 649 N N . SER A 1 80 ? 13.717 11.313 -10.106 1.00 86.12 80 SER A N 1
ATOM 650 C CA . SER A 1 80 ? 14.674 12.010 -10.959 1.00 86.12 80 SER A CA 1
ATOM 651 C C . SER A 1 80 ? 14.055 12.215 -12.339 1.00 86.12 80 SER A C 1
ATOM 653 O O . SER A 1 80 ? 13.575 11.258 -12.959 1.00 86.12 80 SER A O 1
ATOM 655 N N . ASP A 1 81 ? 14.022 13.468 -12.786 1.00 84.88 81 ASP A N 1
ATOM 656 C CA . ASP A 1 81 ? 13.562 13.886 -14.110 1.00 84.88 81 ASP A CA 1
ATOM 657 C C . ASP A 1 81 ? 14.445 15.016 -14.680 1.00 84.88 81 ASP A C 1
ATOM 659 O O . ASP A 1 81 ? 15.493 15.355 -14.130 1.00 84.88 81 ASP A O 1
ATOM 663 N N . ILE A 1 82 ? 14.029 15.616 -15.803 1.00 79.94 82 ILE A N 1
ATOM 664 C CA . ILE A 1 82 ? 14.766 16.711 -16.464 1.00 79.94 82 ILE A CA 1
ATOM 665 C C . ILE A 1 82 ? 14.939 17.970 -15.595 1.00 79.94 82 ILE A C 1
ATOM 667 O O . ILE A 1 82 ? 15.759 18.827 -15.919 1.00 79.94 82 ILE A O 1
ATOM 671 N N . THR A 1 83 ? 14.140 18.120 -14.537 1.00 83.06 83 THR A N 1
ATOM 672 C CA . THR A 1 83 ? 14.166 19.270 -13.624 1.00 83.06 83 THR A CA 1
ATOM 673 C C . THR A 1 83 ? 15.072 19.041 -12.419 1.00 83.06 83 THR A C 1
ATOM 675 O O . THR A 1 83 ? 15.450 20.005 -11.753 1.00 83.06 83 THR A O 1
ATOM 678 N N . GLY A 1 84 ? 15.476 17.791 -12.183 1.00 83.44 84 GLY A N 1
ATOM 679 C CA . GLY A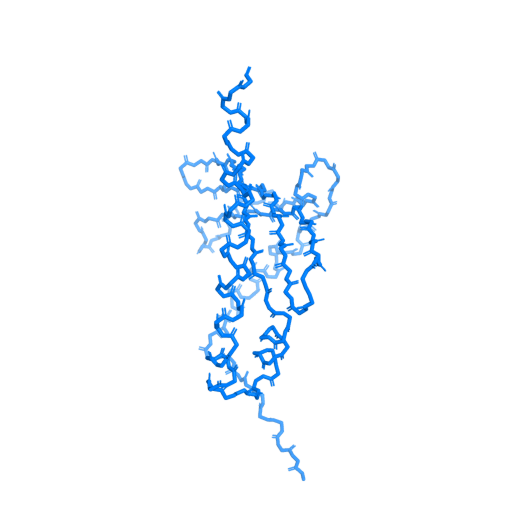 1 84 ? 16.405 17.398 -11.135 1.00 83.44 84 GLY A CA 1
ATOM 680 C C . GLY A 1 84 ? 15.890 16.227 -10.310 1.00 83.44 84 GLY A C 1
ATOM 681 O O . GLY A 1 84 ? 15.018 15.464 -10.728 1.00 83.44 84 GLY A O 1
ATOM 682 N N . GLU A 1 85 ? 16.468 16.087 -9.122 1.00 89.12 85 GLU A N 1
ATOM 683 C CA . GLU A 1 85 ? 16.099 15.056 -8.160 1.00 89.12 85 GLU A CA 1
ATOM 684 C C . GLU A 1 85 ? 15.278 15.637 -7.013 1.00 89.12 85 GLU A C 1
ATOM 686 O O . GLU A 1 85 ? 15.549 16.735 -6.524 1.00 89.12 85 GLU A O 1
ATOM 691 N N . GLU A 1 86 ? 14.306 14.865 -6.539 1.00 89.88 86 GLU A N 1
ATOM 692 C CA . GLU A 1 86 ? 13.523 15.198 -5.357 1.00 89.88 86 GLU A CA 1
ATOM 693 C C . GLU A 1 86 ? 13.327 13.963 -4.482 1.00 89.88 86 GLU A C 1
ATOM 695 O O . GLU A 1 86 ? 13.006 12.878 -4.969 1.00 89.88 86 GLU A O 1
ATOM 700 N N . VAL A 1 87 ? 13.488 14.161 -3.174 1.00 88.75 87 VAL A N 1
ATOM 701 C CA . VAL A 1 87 ? 13.174 13.184 -2.132 1.00 88.75 87 VAL A CA 1
ATOM 702 C C . VAL A 1 87 ? 12.098 13.769 -1.243 1.00 88.75 87 VAL A C 1
ATOM 704 O O . VAL A 1 87 ? 12.204 14.918 -0.813 1.00 88.75 87 VAL A O 1
ATOM 707 N N . TRP A 1 88 ? 11.093 12.967 -0.917 1.00 92.25 88 TRP A N 1
ATOM 708 C CA . TRP A 1 88 ? 10.113 13.328 0.093 1.00 92.25 88 TRP A CA 1
ATOM 709 C C . TRP A 1 88 ? 9.712 12.117 0.922 1.00 92.25 88 TRP A C 1
ATOM 711 O O . TRP A 1 88 ? 9.763 10.970 0.473 1.00 92.25 88 TRP A O 1
ATOM 721 N N . GLU A 1 89 ? 9.292 12.400 2.148 1.00 92.69 89 GLU A N 1
ATOM 722 C CA . GLU A 1 89 ? 8.711 11.416 3.046 1.00 92.69 89 GLU A CA 1
ATOM 723 C C . GLU A 1 89 ? 7.228 11.720 3.240 1.00 92.69 89 GLU A C 1
ATOM 725 O O . GLU A 1 89 ? 6.829 12.875 3.421 1.00 92.69 89 GLU A O 1
ATOM 730 N N . SER A 1 90 ? 6.402 10.679 3.235 1.00 93.00 90 SER A N 1
ATOM 731 C CA . SER A 1 90 ? 4.995 10.761 3.615 1.00 93.00 90 SER A CA 1
ATOM 732 C C . SER A 1 90 ? 4.664 9.720 4.679 1.00 93.00 90 SER A C 1
ATOM 734 O O . SER A 1 90 ? 5.341 8.707 4.865 1.00 93.00 90 SER A O 1
ATOM 736 N N . THR A 1 91 ? 3.615 9.992 5.449 1.00 92.00 91 THR A N 1
ATOM 737 C CA . THR A 1 91 ? 3.007 8.991 6.324 1.00 92.00 91 THR A CA 1
ATOM 738 C C . THR A 1 91 ? 1.556 8.842 5.928 1.00 92.00 91 THR A C 1
ATOM 740 O O . THR A 1 91 ? 0.774 9.781 6.063 1.00 92.00 91 THR A O 1
ATOM 743 N N . ASP A 1 92 ? 1.207 7.641 5.489 1.00 90.56 92 ASP A N 1
ATOM 744 C CA . ASP A 1 92 ? -0.125 7.294 5.031 1.00 90.56 92 ASP A CA 1
ATOM 745 C C . ASP A 1 92 ? -0.809 6.355 6.022 1.00 90.56 92 ASP A C 1
ATOM 747 O O . ASP A 1 92 ? -0.194 5.475 6.639 1.00 90.56 92 ASP A O 1
ATOM 751 N N . LEU A 1 93 ? -2.117 6.545 6.169 1.00 90.88 93 LEU A N 1
ATOM 752 C CA . LEU A 1 93 ? -2.975 5.724 7.010 1.00 90.88 93 LEU A CA 1
ATOM 753 C C . LEU A 1 93 ? -3.985 5.000 6.127 1.00 90.88 93 LEU A C 1
ATOM 755 O O . LEU A 1 93 ? -4.886 5.618 5.565 1.00 90.88 93 LEU A O 1
ATOM 759 N N . HIS A 1 94 ? -3.855 3.683 6.036 1.00 91.75 94 HIS A N 1
ATOM 760 C CA . HIS A 1 94 ? -4.750 2.852 5.248 1.00 91.75 94 HIS A CA 1
ATOM 761 C C . HIS A 1 94 ? -5.703 2.103 6.174 1.00 91.75 94 HIS A C 1
ATOM 763 O O . HIS A 1 94 ? -5.293 1.517 7.181 1.00 91.75 94 HIS A O 1
ATOM 769 N N . LEU A 1 95 ? -6.982 2.097 5.814 1.00 92.62 95 LEU A N 1
ATOM 770 C CA . LEU A 1 95 ? -8.027 1.365 6.516 1.00 92.62 95 LEU A CA 1
ATOM 771 C C . LEU A 1 95 ? -8.498 0.231 5.614 1.00 92.62 95 LEU A C 1
ATOM 773 O O . LEU A 1 95 ? -8.975 0.468 4.509 1.00 92.62 95 LEU A O 1
ATOM 777 N N . HIS A 1 96 ? -8.333 -0.996 6.089 1.00 91.12 96 HIS A N 1
ATOM 778 C CA . HIS A 1 96 ? -8.547 -2.207 5.307 1.00 91.12 96 HIS A CA 1
ATOM 779 C C . HIS A 1 96 ? -9.734 -3.005 5.829 1.00 91.12 96 HIS A C 1
ATOM 781 O O . HIS A 1 96 ? -9.935 -3.102 7.043 1.00 91.12 96 HIS A O 1
ATOM 787 N N . CYS A 1 97 ? -10.457 -3.647 4.911 1.00 92.69 97 CYS A N 1
ATOM 788 C CA . CYS A 1 97 ? -11.399 -4.717 5.208 1.00 92.69 97 CYS A CA 1
ATOM 789 C C . CYS A 1 97 ? -10.891 -6.003 4.555 1.00 92.69 97 CYS A C 1
ATOM 791 O O . CYS A 1 97 ? -10.889 -6.121 3.333 1.00 92.69 97 CYS A O 1
ATOM 793 N N . LYS A 1 98 ? -10.485 -6.976 5.378 1.00 90.00 98 LYS A N 1
ATOM 794 C CA . LYS A 1 98 ? -9.892 -8.230 4.890 1.00 90.00 98 LYS A CA 1
ATOM 795 C C . LYS A 1 98 ? -10.846 -8.990 3.962 1.00 90.00 98 LYS A C 1
ATOM 797 O O . LYS A 1 98 ? -10.416 -9.542 2.961 1.00 90.00 98 LYS A O 1
ATOM 802 N N . GLU A 1 99 ? -12.132 -8.992 4.296 1.00 90.81 99 GLU A N 1
ATOM 803 C CA . GLU A 1 99 ? -13.154 -9.673 3.497 1.00 90.81 99 GLU A CA 1
ATOM 804 C C . GLU A 1 99 ? -13.296 -9.048 2.105 1.00 90.81 99 GLU A C 1
ATOM 806 O O . GLU A 1 99 ? -13.402 -9.772 1.123 1.00 90.81 99 GLU A O 1
ATOM 811 N N . TRP A 1 100 ? -13.239 -7.717 1.993 1.00 93.12 100 TRP A N 1
ATOM 812 C CA . TRP A 1 100 ? -13.262 -7.058 0.685 1.00 93.12 100 TRP A CA 1
ATOM 813 C C . TRP A 1 100 ? -11.997 -7.344 -0.117 1.00 93.12 100 TRP A C 1
ATOM 815 O O . TRP A 1 100 ? -12.104 -7.616 -1.307 1.00 93.12 100 TRP A O 1
ATOM 825 N N . ASP A 1 101 ? -10.823 -7.337 0.523 1.00 90.25 101 ASP A N 1
ATOM 826 C CA . ASP A 1 101 ? -9.565 -7.690 -0.143 1.00 90.25 101 ASP A CA 1
ATOM 827 C C . ASP A 1 101 ? -9.649 -9.108 -0.747 1.00 90.25 101 ASP A C 1
ATOM 829 O O . ASP A 1 101 ? -9.269 -9.320 -1.900 1.00 90.25 101 ASP A O 1
ATOM 833 N N . GLU A 1 102 ? -10.198 -10.071 0.003 1.00 91.31 102 GLU A N 1
ATOM 834 C CA . GLU A 1 102 ? -10.397 -11.457 -0.442 1.00 91.31 102 GLU A CA 1
ATOM 835 C C . GLU A 1 102 ? -11.446 -11.565 -1.565 1.00 91.31 102 GLU A C 1
ATOM 837 O O . GLU A 1 102 ? -11.179 -12.188 -2.596 1.00 91.31 102 GLU A O 1
ATOM 842 N N . LEU A 1 103 ? -12.608 -10.919 -1.410 1.00 92.12 103 LEU A N 1
ATOM 843 C CA . LEU A 1 103 ? -13.686 -10.923 -2.406 1.00 92.12 103 LEU A CA 1
ATOM 844 C C . LEU A 1 103 ? -13.244 -10.301 -3.734 1.00 92.12 103 L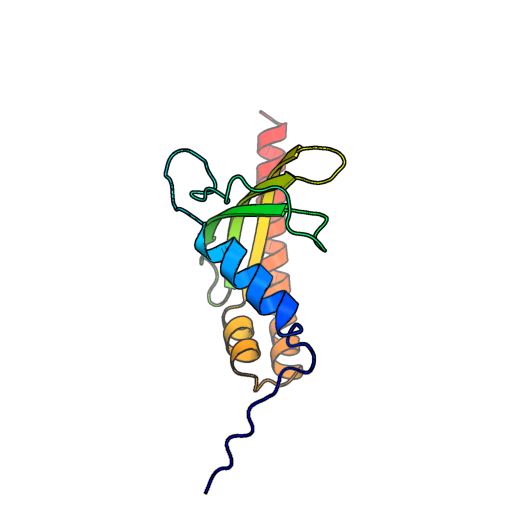EU A C 1
ATOM 846 O O . LEU A 1 103 ? -13.394 -10.925 -4.786 1.00 92.12 103 LEU A O 1
ATOM 850 N N . LEU A 1 104 ? -12.649 -9.106 -3.693 1.00 90.44 104 LEU A N 1
ATOM 851 C CA . LEU A 1 104 ? -12.186 -8.399 -4.888 1.00 90.44 104 LEU A CA 1
ATOM 852 C C . LEU A 1 104 ? -11.072 -9.175 -5.600 1.00 90.44 104 LEU A C 1
ATOM 854 O O . LEU A 1 104 ? -11.089 -9.275 -6.826 1.00 90.44 104 LEU A O 1
ATOM 858 N N . SER A 1 105 ? -10.150 -9.782 -4.844 1.00 91.00 105 SER A N 1
ATOM 859 C CA . SER A 1 105 ? -9.072 -10.603 -5.416 1.00 91.00 105 SER A CA 1
ATOM 860 C C . SER A 1 105 ? -9.586 -11.886 -6.071 1.00 91.00 105 SER A C 1
ATOM 862 O O . SER A 1 105 ? -8.989 -12.366 -7.032 1.00 91.00 105 SER A O 1
ATOM 864 N N . SER A 1 106 ? -10.691 -12.448 -5.571 1.00 91.56 106 SER A N 1
ATOM 865 C CA . SER A 1 106 ? -11.300 -13.655 -6.140 1.00 91.56 106 SER A CA 1
ATOM 866 C C . SER A 1 106 ? -11.998 -13.415 -7.486 1.00 91.56 106 SER A C 1
ATOM 868 O O . SER A 1 106 ? -12.237 -14.365 -8.229 1.00 91.56 106 SER A O 1
ATOM 870 N N . GLY A 1 107 ? -12.347 -12.160 -7.798 1.00 90.25 107 GLY A N 1
ATOM 871 C CA . GLY A 1 107 ? -13.117 -11.787 -8.988 1.00 90.25 107 GLY A CA 1
ATOM 872 C C . GLY A 1 107 ? -14.597 -12.193 -8.951 1.00 90.25 107 GLY A C 1
ATOM 873 O O . GLY A 1 107 ? -15.324 -11.883 -9.891 1.00 90.25 107 GLY A O 1
ATOM 874 N N . VAL A 1 108 ? -15.055 -12.851 -7.881 1.00 90.00 108 VAL A N 1
ATOM 875 C CA . VAL A 1 108 ? -16.443 -13.289 -7.689 1.00 90.00 108 VAL A CA 1
ATOM 876 C C . VAL A 1 108 ? -17.022 -12.547 -6.490 1.00 90.00 108 VAL A C 1
ATOM 878 O O . VAL A 1 108 ? -16.849 -12.954 -5.343 1.00 90.00 108 VAL A O 1
ATOM 881 N N . TRP A 1 109 ? -17.689 -11.426 -6.753 1.00 94.19 109 TRP A N 1
ATOM 882 C CA . TRP A 1 109 ? -18.295 -10.594 -5.720 1.00 94.19 109 TRP A CA 1
ATOM 883 C C . TRP A 1 109 ? -19.545 -9.896 -6.252 1.00 94.19 109 TRP A C 1
ATOM 885 O O . TRP A 1 109 ? -19.608 -9.531 -7.423 1.00 94.19 109 TRP A O 1
ATOM 895 N N . GLU A 1 110 ? -20.513 -9.686 -5.364 1.00 93.88 110 GLU A N 1
ATOM 896 C CA . GLU A 1 110 ? -21.721 -8.914 -5.648 1.00 93.88 110 GLU A CA 1
ATOM 897 C C . GLU A 1 110 ? -21.633 -7.553 -4.938 1.00 93.88 110 GLU A C 1
ATOM 899 O O . GLU A 1 110 ? -21.219 -7.503 -3.768 1.00 93.88 110 GLU A O 1
ATOM 904 N N . PRO A 1 111 ? -22.011 -6.437 -5.590 1.00 94.44 111 PRO A N 1
ATOM 905 C CA . PRO A 1 111 ? -21.976 -5.107 -4.983 1.00 94.44 111 PRO A CA 1
ATOM 906 C C . PRO A 1 111 ? -22.715 -5.006 -3.648 1.00 94.44 111 PRO A C 1
ATOM 908 O O . PRO A 1 111 ? -22.262 -4.302 -2.746 1.00 94.44 111 PRO A O 1
ATOM 911 N N . GLU A 1 112 ? -23.811 -5.741 -3.483 1.00 95.88 112 GLU A N 1
ATOM 912 C CA . GLU A 1 112 ? -24.642 -5.742 -2.280 1.00 95.88 112 GLU A CA 1
ATOM 913 C C . GLU A 1 112 ? -23.877 -6.245 -1.052 1.00 95.88 112 GLU A C 1
ATOM 915 O O . GLU A 1 112 ? -24.096 -5.740 0.049 1.00 95.88 112 GLU A O 1
ATOM 920 N N . VAL A 1 113 ? -22.940 -7.185 -1.228 1.00 91.44 113 VAL A N 1
ATOM 921 C CA . VAL A 1 113 ? -22.087 -7.695 -0.140 1.00 91.44 113 VAL A CA 1
ATOM 922 C C . VAL A 1 113 ? -21.122 -6.607 0.335 1.00 91.44 113 VAL A C 1
ATOM 924 O O . VAL A 1 113 ? -20.944 -6.402 1.537 1.00 91.44 113 VAL A O 1
ATOM 927 N N . ILE A 1 114 ? -20.546 -5.847 -0.602 1.00 92.44 114 ILE A N 1
ATOM 928 C CA . ILE A 1 114 ? -19.671 -4.713 -0.280 1.00 92.44 114 ILE A CA 1
ATOM 929 C C . ILE A 1 114 ? -20.476 -3.610 0.416 1.00 92.44 114 ILE A C 1
ATOM 931 O O . ILE A 1 114 ? -20.093 -3.140 1.490 1.00 92.44 114 ILE A O 1
ATOM 935 N N . VAL A 1 115 ? -21.623 -3.237 -0.162 1.00 94.69 115 VAL A N 1
ATOM 936 C CA . VAL A 1 115 ? -22.497 -2.176 0.356 1.00 94.69 115 VAL A CA 1
ATOM 937 C C . VAL A 1 115 ? -23.043 -2.525 1.739 1.00 94.69 115 VAL A C 1
ATOM 939 O O . VAL A 1 115 ? -23.054 -1.664 2.619 1.00 94.69 115 VAL A O 1
ATOM 942 N N . GLY A 1 116 ? -23.431 -3.782 1.966 1.00 94.25 116 GLY A N 1
ATOM 943 C CA . GLY A 1 116 ? -23.955 -4.254 3.248 1.00 94.25 116 GLY A CA 1
ATOM 944 C C . GLY A 1 116 ? -22.972 -4.087 4.408 1.00 94.25 116 GLY A C 1
ATOM 945 O O . GLY A 1 116 ? -23.394 -3.852 5.538 1.00 94.25 116 GLY A O 1
ATOM 946 N N . LYS A 1 117 ? -21.664 -4.121 4.125 1.00 92.62 117 LYS A N 1
ATOM 947 C CA . LYS A 1 117 ? -20.600 -3.982 5.127 1.00 92.62 117 LYS A CA 1
ATOM 948 C C . LYS A 1 117 ? -20.102 -2.542 5.324 1.00 92.62 117 LYS A C 1
ATOM 950 O O . LYS A 1 117 ? -19.410 -2.253 6.303 1.00 92.62 117 LYS A O 1
ATOM 955 N N . LEU A 1 118 ? -20.481 -1.606 4.446 1.00 94.81 118 LEU A N 1
ATOM 956 C CA . LEU A 1 118 ? -20.106 -0.190 4.565 1.00 94.81 118 LEU A CA 1
ATOM 957 C C . LEU A 1 118 ? -20.465 0.441 5.923 1.00 94.81 118 LEU A C 1
ATOM 959 O O . LEU A 1 118 ? -19.632 1.187 6.438 1.00 94.81 118 LEU A O 1
ATOM 963 N N . PRO A 1 119 ? -21.636 0.177 6.544 1.00 95.69 119 PRO A N 1
ATOM 964 C CA . PRO A 1 119 ? -21.969 0.772 7.839 1.00 95.69 119 PRO A CA 1
ATOM 965 C C . PRO A 1 119 ? -20.963 0.415 8.942 1.00 95.69 119 PRO A C 1
ATOM 967 O O . PRO A 1 119 ? -20.509 1.302 9.668 1.00 95.69 119 PRO A O 1
ATOM 970 N N . GLU A 1 120 ? -20.565 -0.857 9.029 1.00 94.31 120 GLU A N 1
ATOM 971 C CA . GLU A 1 120 ? -19.560 -1.337 9.987 1.00 94.31 120 GLU A CA 1
ATOM 972 C C . GLU A 1 120 ? -18.191 -0.715 9.703 1.00 94.31 120 GLU A C 1
ATOM 974 O O . GLU A 1 120 ? -17.511 -0.238 10.615 1.00 94.31 120 GLU A O 1
ATOM 979 N N . PHE A 1 121 ? -17.812 -0.642 8.424 1.00 94.25 121 PHE A N 1
ATOM 980 C CA . PHE A 1 121 ? -16.568 -0.002 8.015 1.00 94.25 121 PHE A CA 1
ATOM 981 C C . PHE A 1 121 ? -16.549 1.491 8.374 1.00 94.25 121 PHE A C 1
ATOM 983 O O . PHE A 1 121 ? -15.565 1.983 8.921 1.00 94.25 121 PHE A O 1
ATOM 990 N N . PHE A 1 122 ? -17.640 2.229 8.153 1.00 95.12 122 PHE A N 1
ATOM 991 C CA . PHE A 1 122 ? -17.719 3.640 8.539 1.00 95.12 122 PHE A CA 1
ATOM 992 C C . PHE A 1 122 ? -17.711 3.844 10.054 1.00 95.12 122 PHE A C 1
ATOM 994 O O . PHE A 1 122 ? -17.153 4.835 10.532 1.00 95.12 122 PHE A O 1
ATOM 1001 N N . GLN A 1 123 ? -18.298 2.926 10.825 1.00 94.81 123 GLN A N 1
ATOM 1002 C CA . GLN A 1 123 ? -18.170 2.948 12.280 1.00 94.81 123 GLN A CA 1
ATOM 1003 C C . GLN A 1 123 ? -16.706 2.782 12.699 1.00 94.81 123 GLN A C 1
ATOM 1005 O O . GLN A 1 123 ? -16.217 3.556 13.524 1.00 94.81 123 GLN A O 1
ATOM 1010 N N . PHE A 1 124 ? -15.993 1.841 12.081 1.00 94.44 124 PHE A N 1
ATOM 1011 C CA . PHE A 1 124 ? -14.558 1.666 12.278 1.00 94.44 124 PHE A CA 1
ATOM 1012 C C . PHE A 1 124 ? -13.761 2.931 11.908 1.00 94.44 124 PHE A C 1
ATOM 1014 O O . PHE A 1 124 ? -12.969 3.411 12.719 1.00 94.44 124 PHE A O 1
ATOM 1021 N N . VAL A 1 125 ? -14.022 3.543 10.747 1.00 94.62 125 VAL A N 1
ATOM 1022 C CA . VAL A 1 125 ? -13.379 4.804 10.325 1.00 94.62 125 VAL A CA 1
ATOM 1023 C C . VAL A 1 125 ? -13.569 5.898 11.380 1.00 94.62 125 VAL A C 1
ATOM 1025 O O . VAL A 1 125 ? -12.602 6.552 11.771 1.00 94.62 125 VAL A O 1
ATOM 1028 N N . LYS A 1 126 ? -14.792 6.069 11.897 1.00 94.94 126 LYS A N 1
ATOM 1029 C CA . LYS A 1 126 ? -15.093 7.071 12.932 1.00 94.94 126 LYS A CA 1
ATOM 1030 C C . LYS A 1 126 ? -14.340 6.814 14.238 1.00 94.94 126 LYS A C 1
ATOM 1032 O O . LYS A 1 126 ? -13.888 7.770 14.864 1.00 94.94 126 LYS A O 1
ATOM 1037 N N . GLN A 1 127 ? -14.183 5.553 14.646 1.00 93.12 127 GLN A N 1
ATOM 1038 C CA . GLN A 1 127 ? -13.388 5.199 15.829 1.00 93.12 127 GLN A CA 1
ATOM 1039 C C . GLN A 1 127 ? -11.924 5.611 15.653 1.00 93.12 127 GLN A C 1
ATOM 1041 O O . GLN A 1 127 ? -11.351 6.245 16.539 1.00 93.12 127 GLN A O 1
ATOM 1046 N N . VAL A 1 128 ? -11.339 5.312 14.488 1.00 92.81 128 VAL A N 1
ATOM 1047 C CA . VAL A 1 128 ? -9.957 5.696 14.174 1.00 92.81 128 VAL A CA 1
ATOM 1048 C C . VAL A 1 128 ? -9.805 7.216 14.130 1.00 92.81 128 VAL A C 1
ATOM 1050 O O . VAL A 1 128 ? -8.887 7.758 14.743 1.00 92.81 128 VAL A O 1
ATOM 1053 N N . GLN A 1 129 ? -10.728 7.924 13.474 1.00 93.69 129 GLN A N 1
ATOM 1054 C CA . GLN A 1 129 ? -10.733 9.390 13.440 1.00 93.69 129 GLN A CA 1
ATOM 1055 C C . GLN A 1 129 ? -10.828 10.001 14.843 1.00 93.69 129 GLN A C 1
ATOM 1057 O O . GLN A 1 129 ? -10.100 10.945 15.147 1.00 93.69 129 GLN A O 1
ATOM 1062 N N . GLY A 1 130 ? -11.696 9.457 15.703 1.00 94.38 130 GLY A N 1
ATOM 1063 C CA . GLY A 1 130 ? -11.839 9.897 17.090 1.00 94.38 130 GLY A CA 1
ATOM 1064 C C . GLY A 1 130 ? -10.538 9.752 17.879 1.00 94.38 130 GLY A C 1
ATOM 1065 O O . GLY A 1 130 ? -10.115 10.702 18.539 1.00 94.38 130 GLY A O 1
ATOM 1066 N N . PHE A 1 131 ? -9.870 8.604 17.740 1.00 91.56 131 PHE A N 1
ATOM 1067 C CA . PHE A 1 131 ? -8.567 8.352 18.356 1.00 91.56 131 PHE A CA 1
ATOM 1068 C C . PHE A 1 131 ? -7.496 9.340 17.866 1.00 91.56 131 PHE A C 1
ATOM 1070 O O . PHE A 1 131 ? -6.864 10.017 18.675 1.00 91.56 131 PHE A O 1
ATOM 1077 N N . VAL A 1 132 ? -7.338 9.503 16.547 1.00 90.25 132 VAL A N 1
ATOM 1078 C CA . VAL A 1 132 ? -6.341 10.425 15.970 1.00 90.25 132 VAL A CA 1
ATOM 1079 C C . VAL A 1 132 ? -6.596 11.867 16.413 1.00 90.25 132 VAL A C 1
ATOM 1081 O O . VAL A 1 132 ? -5.671 12.570 16.816 1.00 90.25 132 VAL A O 1
ATOM 1084 N N . ALA A 1 133 ? -7.852 12.322 16.393 1.00 93.00 133 ALA A N 1
ATOM 1085 C CA . ALA A 1 133 ? -8.201 13.672 16.825 1.00 93.00 133 ALA A CA 1
ATOM 1086 C C . ALA A 1 133 ? -7.876 13.918 18.309 1.00 93.00 133 ALA A C 1
ATOM 1088 O O . ALA A 1 133 ? -7.506 15.036 18.676 1.00 93.00 133 ALA A O 1
ATOM 1089 N N . GLN A 1 134 ? -8.015 12.898 19.159 1.00 93.75 134 GLN A N 1
ATOM 1090 C CA . GLN A 1 134 ? -7.647 12.972 20.569 1.00 93.75 134 GLN A CA 1
ATOM 1091 C C . GLN A 1 134 ? -6.129 13.086 20.749 1.00 93.75 134 GLN A C 1
ATOM 1093 O O . GLN A 1 134 ? -5.677 14.015 21.419 1.00 93.75 134 GLN A O 1
ATOM 1098 N N . GLU A 1 135 ? -5.347 12.221 20.100 1.00 91.12 135 GLU A N 1
ATOM 1099 C CA . GLU A 1 135 ? -3.879 12.266 20.158 1.00 91.12 135 GLU A CA 1
ATOM 1100 C C . GLU A 1 135 ? -3.332 13.616 19.671 1.00 91.12 135 GLU A C 1
ATOM 1102 O O . GLU A 1 135 ? -2.489 14.237 20.323 1.00 91.12 135 GLU A O 1
ATOM 1107 N N . MET A 1 136 ? -3.894 14.156 18.586 1.00 89.75 136 MET A N 1
ATOM 1108 C CA . MET A 1 136 ? -3.492 15.462 18.056 1.00 89.75 136 MET A CA 1
ATOM 1109 C C . MET A 1 136 ? -3.778 16.622 19.017 1.00 89.75 136 MET A C 1
ATOM 1111 O O . MET A 1 136 ? -3.042 17.608 19.026 1.00 89.75 136 MET A O 1
ATOM 1115 N N . LYS A 1 137 ? -4.835 16.538 19.834 1.00 90.56 137 LYS A N 1
ATOM 1116 C CA . LYS A 1 137 ? -5.103 17.541 20.880 1.00 90.56 137 LYS A CA 1
ATOM 1117 C C . LYS A 1 137 ? -4.093 17.439 22.018 1.00 90.56 137 LYS A C 1
ATOM 1119 O O . LYS A 1 137 ? -3.632 18.467 22.499 1.00 90.56 137 LYS A O 1
ATOM 1124 N N . VAL A 1 138 ? -3.737 16.221 22.427 1.00 87.38 138 VAL A N 1
ATOM 1125 C CA . VAL A 1 138 ? -2.736 15.988 23.479 1.00 87.38 138 VAL A CA 1
ATOM 1126 C C . VAL A 1 138 ? -1.373 16.540 23.066 1.00 87.38 138 VAL A C 1
ATOM 1128 O O . VAL A 1 138 ? -0.722 17.193 23.874 1.00 87.38 138 VAL A O 1
ATOM 1131 N N . LEU A 1 139 ? -0.965 16.339 21.810 1.00 81.94 139 LEU A N 1
ATOM 1132 C CA . LEU A 1 139 ? 0.303 16.858 21.287 1.00 81.94 139 LEU A CA 1
ATOM 1133 C C . LEU A 1 139 ? 0.356 18.389 21.218 1.00 81.94 139 LEU A C 1
ATOM 1135 O O . LEU A 1 139 ? 1.421 18.955 21.411 1.00 81.94 139 LEU A O 1
ATOM 1139 N N . LYS A 1 140 ? -0.774 19.062 20.964 1.00 79.94 140 LYS A N 1
ATOM 1140 C CA . LYS A 1 140 ? -0.850 20.537 20.913 1.00 79.94 140 LYS A CA 1
ATOM 1141 C C . LYS A 1 140 ? -0.844 21.212 22.285 1.00 79.94 140 LYS A C 1
ATOM 1143 O O . LYS A 1 140 ? -0.595 22.409 22.362 1.00 79.94 140 LYS A O 1
ATOM 1148 N N . ASN A 1 141 ? -1.176 20.467 23.336 1.00 70.62 141 ASN A N 1
ATOM 1149 C CA . ASN A 1 141 ? -1.258 20.964 24.710 1.00 70.62 141 ASN A CA 1
ATOM 1150 C C . ASN A 1 141 ? -0.015 20.599 25.545 1.00 70.62 141 ASN A C 1
ATOM 1152 O O . ASN A 1 141 ? -0.024 20.796 26.761 1.00 70.62 141 ASN A O 1
ATOM 1156 N N . LYS A 1 142 ? 1.011 20.028 24.907 1.00 57.28 142 LYS A N 1
ATOM 1157 C CA . LYS A 1 142 ? 2.354 19.818 25.453 1.00 57.28 142 LYS A CA 1
ATOM 1158 C C . LYS A 1 142 ? 3.292 20.868 24.879 1.00 57.28 142 LYS A C 1
ATOM 1160 O O . LYS A 1 142 ? 4.196 21.277 25.635 1.00 57.28 142 LYS A O 1
#

pLDDT: mean 82.74, std 13.75, range [33.59, 95.88]